Protein AF-A0A6A4RAV0-F1 (afdb_monomer)

Organism: Lupinus albus (NCBI:txid3870)

Sequence (85 aa):
MSSKERPTLGGTRIKTRKRNIAAPLDPAAFSDAVVQIYLDNAGDLELIAKSIESSDLNFSRYGDTFFEASFLHQQKNFSLLIFYF

Secondary structure (DSSP, 8-state):
----------S----------PPPP-HHHHHHHHHHHHHHTTT-HHHHHHHHHTS---HHHHHHHHHHHHHHHHHHHHHHHHTT-

Solvent-accessible surface area (backbone atoms only — not comparable to full-atom values): 5517 Å² total; per-residue (Å²): 138,83,83,81,77,71,88,69,85,77,79,72,82,77,82,76,71,83,74,85,70,72,77,79,88,59,62,63,64,51,47,52,53,53,52,48,46,42,59,78,39,74,67,41,63,70,58,31,52,54,49,57,74,73,43,92,70,63,54,90,84,38,45,68,53,51,51,51,51,54,51,57,61,52,45,59,60,50,51,57,55,59,74,72,104

Foldseek 3Di:
DDDPDDPDPPDDPPPDDDPPPPDDDDLVVLLVVLVVLCVVCVNPPVSSVVVVVVDPRDCVVNVVSVVVSVVVVVVVVVVVVVVVD

Structure (mmCIF, N/CA/C/O backbone):
data_AF-A0A6A4RAV0-F1
#
_entry.id   AF-A0A6A4RAV0-F1
#
loop_
_atom_site.group_PDB
_atom_site.id
_atom_site.type_symbol
_atom_site.label_atom_id
_atom_site.label_alt_id
_atom_site.label_comp_id
_atom_site.label_asym_id
_atom_site.label_entity_id
_atom_site.label_seq_id
_atom_site.pdbx_PDB_ins_code
_atom_site.Cartn_x
_atom_site.Cartn_y
_atom_site.Cartn_z
_atom_site.occupancy
_atom_site.B_iso_or_equiv
_atom_site.auth_seq_id
_atom_site.auth_comp_id
_atom_site.auth_asym_id
_atom_site.auth_atom_id
_atom_site.pdbx_PDB_model_num
ATOM 1 N N . MET A 1 1 ? 36.606 -16.139 -60.287 1.00 39.50 1 MET A N 1
ATOM 2 C CA . MET A 1 1 ? 35.713 -16.526 -59.173 1.00 39.50 1 MET A CA 1
ATOM 3 C C . MET A 1 1 ? 36.272 -15.909 -57.895 1.00 39.50 1 MET A C 1
ATOM 5 O O . MET A 1 1 ? 37.188 -16.474 -57.320 1.00 39.50 1 MET A O 1
ATOM 9 N N . SER A 1 2 ? 35.830 -14.700 -57.527 1.00 50.34 2 SER A N 1
ATOM 10 C CA . SER A 1 2 ? 36.287 -14.013 -56.307 1.00 50.34 2 SER A CA 1
ATOM 11 C C . SER A 1 2 ? 35.318 -14.343 -55.173 1.00 50.34 2 SER A C 1
ATOM 13 O O . SER A 1 2 ? 34.150 -13.955 -55.225 1.00 50.34 2 SER A O 1
ATOM 15 N N . SER A 1 3 ? 35.774 -15.144 -54.210 1.00 51.66 3 SER A N 1
ATOM 16 C CA . SER A 1 3 ? 34.991 -15.534 -53.038 1.00 51.66 3 SER A CA 1
ATOM 17 C C . SER A 1 3 ? 34.799 -14.314 -52.135 1.00 51.66 3 SER A C 1
ATOM 19 O O . SER A 1 3 ? 35.743 -13.844 -51.505 1.00 51.66 3 SER A O 1
ATOM 21 N N . LYS A 1 4 ? 33.573 -13.782 -52.084 1.00 58.59 4 LYS A N 1
ATOM 22 C CA . LYS A 1 4 ? 33.143 -12.852 -51.032 1.00 58.59 4 LYS A CA 1
ATOM 23 C C . LYS A 1 4 ? 33.034 -13.642 -49.728 1.00 58.59 4 LYS A C 1
ATOM 25 O O . LYS A 1 4 ? 31.990 -14.229 -49.443 1.00 58.59 4 LYS A O 1
ATOM 30 N N . GLU A 1 5 ? 34.110 -13.662 -48.951 1.00 59.09 5 GLU A N 1
ATOM 31 C CA . GLU A 1 5 ? 34.073 -14.135 -47.571 1.00 59.09 5 GLU A CA 1
ATOM 32 C C . GLU A 1 5 ? 33.123 -13.241 -46.767 1.00 59.09 5 GLU A C 1
ATOM 34 O O . GLU A 1 5 ? 33.295 -12.025 -46.664 1.00 59.09 5 GLU A O 1
ATOM 39 N N . ARG A 1 6 ? 32.054 -13.848 -46.246 1.00 64.12 6 ARG A N 1
ATOM 40 C CA . ARG A 1 6 ? 31.159 -13.186 -45.294 1.00 64.12 6 ARG A CA 1
ATOM 41 C C . ARG A 1 6 ? 31.982 -12.920 -44.033 1.00 64.12 6 ARG A C 1
ATOM 43 O O . ARG A 1 6 ? 32.656 -13.851 -43.598 1.00 64.12 6 ARG A O 1
ATOM 50 N N . PRO A 1 7 ? 31.920 -11.730 -43.413 1.00 55.31 7 PRO A N 1
ATOM 51 C CA . PRO A 1 7 ? 32.584 -11.519 -42.136 1.00 55.31 7 PRO A CA 1
ATOM 52 C C . PRO A 1 7 ? 31.947 -12.464 -41.113 1.00 55.31 7 PRO A C 1
ATOM 54 O O . PRO A 1 7 ? 30.827 -12.256 -40.646 1.00 55.31 7 PRO A O 1
ATOM 57 N N . THR A 1 8 ? 32.627 -13.566 -40.819 1.00 61.41 8 THR A N 1
ATOM 58 C CA . THR A 1 8 ? 32.189 -14.532 -39.824 1.00 61.41 8 THR A CA 1
ATOM 59 C C . THR A 1 8 ? 32.458 -13.946 -38.449 1.00 61.41 8 THR A C 1
ATOM 61 O O . THR A 1 8 ? 33.607 -13.766 -38.055 1.00 61.41 8 THR A O 1
ATOM 64 N N . LEU A 1 9 ? 31.389 -13.726 -37.680 1.00 59.38 9 LEU A N 1
ATOM 65 C CA . LEU A 1 9 ? 31.385 -13.451 -36.232 1.00 59.38 9 LEU A CA 1
ATOM 66 C C . LEU A 1 9 ? 31.975 -14.608 -35.386 1.00 59.38 9 LEU A C 1
ATOM 68 O O . LEU A 1 9 ? 31.716 -14.716 -34.190 1.00 59.38 9 LEU A O 1
ATOM 72 N N . GLY A 1 10 ? 32.744 -15.509 -35.995 1.00 60.47 10 GLY A N 1
ATOM 73 C CA . GLY A 1 10 ? 33.372 -16.649 -35.348 1.00 60.47 10 GLY A CA 1
ATOM 74 C C . GLY A 1 10 ? 34.793 -16.298 -34.941 1.00 60.47 10 GLY A C 1
ATOM 75 O O . GLY A 1 10 ? 35.717 -16.479 -35.721 1.00 60.47 10 GLY A O 1
ATOM 76 N N . GLY A 1 11 ? 34.981 -15.791 -33.726 1.00 63.81 11 GLY A N 1
ATOM 77 C CA . GLY A 1 11 ? 36.329 -15.673 -33.163 1.00 63.81 11 GLY A CA 1
ATOM 78 C C . GLY A 1 11 ? 36.415 -14.809 -31.917 1.00 63.81 11 GLY A C 1
ATOM 79 O O . GLY A 1 11 ? 37.127 -15.151 -30.975 1.00 63.81 11 GLY A O 1
ATOM 80 N N . THR A 1 12 ? 35.627 -13.739 -31.843 1.00 64.12 12 THR A N 1
ATOM 81 C CA . THR A 1 12 ? 35.613 -12.897 -30.645 1.00 64.12 12 THR A CA 1
ATOM 82 C C . THR A 1 12 ? 34.487 -13.342 -29.730 1.00 64.12 12 THR A C 1
ATOM 84 O O . THR A 1 12 ? 33.318 -13.027 -29.941 1.00 64.12 12 THR A O 1
ATOM 87 N N . ARG A 1 13 ? 34.847 -14.080 -28.679 1.00 63.09 13 ARG A N 1
ATOM 88 C CA . ARG A 1 13 ? 33.961 -14.407 -27.558 1.00 63.09 13 ARG A CA 1
ATOM 89 C C . ARG A 1 13 ? 33.549 -13.099 -26.873 1.00 63.09 13 ARG A C 1
ATOM 91 O O . ARG A 1 13 ? 34.269 -12.600 -26.009 1.00 63.09 13 ARG A O 1
ATOM 98 N N . ILE A 1 14 ? 32.423 -12.513 -27.284 1.00 72.00 14 ILE A N 1
ATOM 99 C CA . ILE A 1 14 ? 31.885 -11.292 -26.674 1.00 72.00 14 ILE A CA 1
ATOM 100 C C . ILE A 1 14 ? 31.568 -11.615 -25.212 1.00 72.00 14 ILE A C 1
ATOM 102 O O . ILE A 1 14 ? 30.633 -12.351 -24.903 1.00 72.00 14 ILE A O 1
ATOM 106 N N . LYS A 1 15 ? 32.385 -11.090 -24.293 1.00 70.62 15 LYS A N 1
ATOM 107 C CA . LYS A 1 15 ? 32.143 -11.187 -22.853 1.00 70.62 15 LYS A CA 1
ATOM 108 C C . LYS A 1 15 ? 30.981 -10.264 -22.497 1.00 70.62 15 LYS A C 1
ATOM 110 O O . LYS A 1 15 ? 31.185 -9.105 -22.153 1.00 70.62 15 LYS A O 1
ATOM 115 N N . THR A 1 16 ? 29.757 -10.765 -22.553 1.00 69.38 16 THR A N 1
ATOM 116 C CA . THR A 1 16 ? 28.622 -10.072 -21.941 1.00 69.38 16 THR A CA 1
ATOM 117 C C . THR A 1 16 ? 28.700 -10.264 -20.429 1.00 69.38 16 THR A C 1
ATOM 119 O O . THR A 1 16 ? 28.532 -11.377 -19.930 1.00 69.38 16 THR A O 1
ATOM 122 N N . ARG A 1 17 ? 28.979 -9.193 -19.678 1.00 74.38 17 ARG A N 1
ATOM 123 C CA . ARG A 1 17 ? 28.781 -9.210 -18.223 1.00 74.38 17 ARG A CA 1
ATOM 124 C C . ARG A 1 17 ? 27.287 -9.310 -17.928 1.00 74.38 17 ARG A C 1
ATOM 126 O O . ARG A 1 17 ? 26.480 -8.668 -18.601 1.00 74.38 17 ARG A O 1
ATOM 133 N N . LYS A 1 18 ? 26.933 -10.075 -16.890 1.00 75.19 18 LYS A N 1
ATOM 134 C CA . LYS A 1 18 ? 25.596 -10.023 -16.294 1.00 75.19 18 LYS A CA 1
ATOM 135 C C . LYS A 1 18 ? 25.357 -8.571 -15.887 1.00 75.19 18 LYS A C 1
ATOM 137 O O . LYS A 1 18 ? 26.086 -8.041 -15.052 1.00 75.19 18 LYS A O 1
ATOM 142 N N . ARG A 1 19 ? 24.412 -7.899 -16.546 1.00 77.69 19 ARG A N 1
ATOM 143 C CA . ARG A 1 19 ? 23.980 -6.579 -16.092 1.00 77.69 19 ARG A CA 1
ATOM 144 C C . ARG A 1 19 ? 23.367 -6.798 -14.713 1.00 77.69 19 ARG A C 1
ATOM 146 O O . ARG A 1 19 ? 22.545 -7.702 -14.564 1.00 77.69 19 ARG A O 1
ATOM 153 N N . ASN A 1 20 ? 23.782 -6.015 -13.723 1.00 69.44 20 ASN A N 1
ATOM 154 C CA . ASN A 1 20 ? 23.011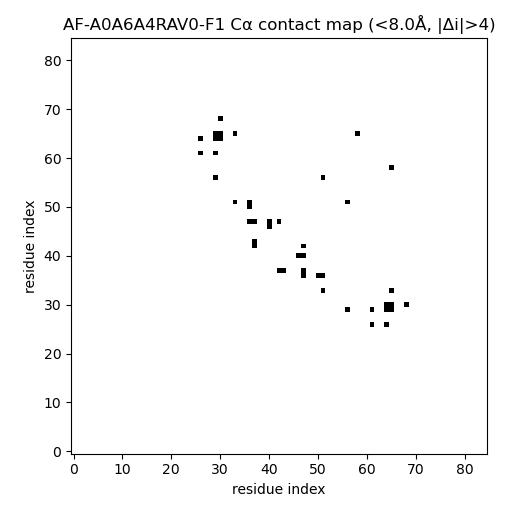 -5.892 -12.494 1.00 69.44 20 ASN A CA 1
ATOM 155 C C . ASN A 1 20 ? 21.714 -5.195 -12.889 1.00 69.44 20 ASN A C 1
ATOM 157 O O . ASN A 1 20 ? 21.663 -3.976 -13.009 1.00 69.44 20 ASN A O 1
ATOM 161 N N . ILE A 1 21 ? 20.704 -5.990 -13.220 1.00 67.62 21 ILE A N 1
ATOM 162 C CA . ILE A 1 21 ? 19.357 -5.480 -13.389 1.00 67.62 21 ILE A CA 1
ATOM 163 C C . ILE A 1 21 ? 18.894 -5.239 -11.960 1.00 67.62 21 ILE A C 1
ATOM 165 O O . ILE A 1 21 ? 18.798 -6.192 -11.184 1.00 67.62 21 ILE A O 1
ATOM 169 N N . ALA A 1 22 ? 18.717 -3.973 -11.581 1.00 68.00 22 ALA A N 1
ATOM 170 C CA . ALA A 1 22 ? 18.023 -3.657 -10.342 1.00 68.00 22 ALA A CA 1
ATOM 171 C C . ALA A 1 22 ? 16.708 -4.446 -10.342 1.00 68.00 22 ALA A C 1
ATOM 173 O O . ALA A 1 22 ? 16.070 -4.551 -11.394 1.00 68.00 22 ALA A O 1
ATOM 174 N N . ALA A 1 23 ? 16.350 -5.046 -9.201 1.00 69.00 23 ALA A N 1
ATOM 175 C CA . ALA A 1 23 ? 15.106 -5.801 -9.085 1.00 69.00 23 ALA A CA 1
ATOM 176 C C . ALA A 1 23 ? 13.960 -4.969 -9.693 1.00 69.00 23 ALA A C 1
ATOM 178 O O . ALA A 1 23 ? 13.922 -3.761 -9.405 1.00 69.00 23 ALA A O 1
ATOM 179 N N . PRO A 1 24 ? 13.101 -5.561 -10.547 1.00 75.44 24 PRO A N 1
ATOM 180 C CA . PRO A 1 24 ? 11.992 -4.847 -11.170 1.00 75.44 24 PRO A CA 1
ATOM 181 C C . PRO A 1 24 ? 11.240 -4.027 -10.122 1.00 75.44 24 PRO A C 1
ATOM 183 O O . PRO A 1 24 ? 11.036 -4.505 -9.006 1.00 75.44 24 PRO A O 1
ATOM 186 N N . LEU A 1 25 ? 10.909 -2.772 -10.442 1.00 77.69 25 LEU A N 1
ATOM 187 C CA . LEU A 1 25 ? 10.034 -2.000 -9.564 1.00 77.69 25 LEU A CA 1
ATOM 188 C C . LEU A 1 25 ? 8.660 -2.668 -9.571 1.00 77.69 25 LEU A C 1
ATOM 190 O O . LEU A 1 25 ? 8.108 -2.903 -10.644 1.00 77.69 25 LEU A O 1
ATOM 194 N N . ASP A 1 26 ? 8.129 -2.926 -8.381 1.00 85.62 26 ASP A N 1
ATOM 195 C CA . ASP A 1 26 ? 6.780 -3.449 -8.189 1.00 85.62 26 ASP A CA 1
ATOM 196 C C . ASP A 1 26 ? 5.991 -2.516 -7.255 1.00 85.62 26 ASP A C 1
ATOM 198 O O . ASP A 1 26 ? 5.860 -2.773 -6.055 1.00 85.62 26 ASP A O 1
ATOM 202 N N . PRO A 1 27 ? 5.534 -1.363 -7.778 1.00 88.38 27 PRO A N 1
ATOM 203 C CA . PRO A 1 27 ? 4.756 -0.405 -7.001 1.00 88.38 27 PRO A CA 1
ATOM 204 C C . PRO A 1 27 ? 3.352 -0.930 -6.666 1.00 88.38 27 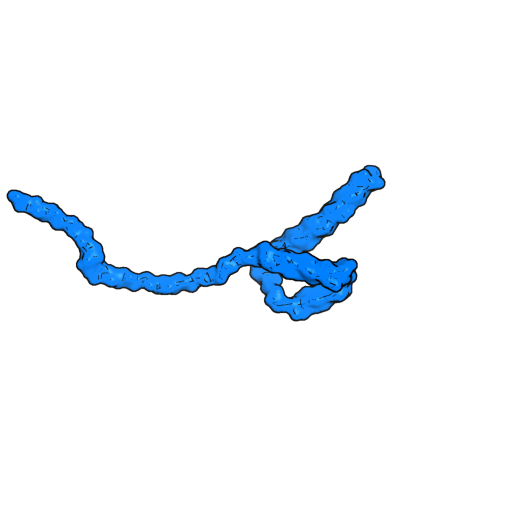PRO A C 1
ATOM 206 O O . PRO A 1 27 ? 2.772 -0.493 -5.675 1.00 88.38 27 PRO A O 1
ATOM 209 N N . ALA A 1 28 ? 2.819 -1.880 -7.444 1.00 88.31 28 ALA A N 1
ATOM 210 C CA . ALA A 1 28 ? 1.517 -2.486 -7.177 1.00 88.31 28 ALA A CA 1
ATOM 211 C C . ALA A 1 28 ? 1.560 -3.298 -5.878 1.00 88.31 28 ALA A C 1
ATOM 213 O O . ALA A 1 28 ? 0.785 -3.022 -4.968 1.00 88.31 28 ALA A O 1
ATOM 214 N N . ALA A 1 29 ? 2.546 -4.190 -5.731 1.00 89.50 29 ALA A N 1
ATOM 215 C CA . ALA A 1 29 ? 2.709 -4.966 -4.503 1.00 89.50 29 ALA A CA 1
ATOM 216 C C . ALA A 1 29 ? 2.946 -4.083 -3.265 1.00 89.50 29 ALA A C 1
ATOM 218 O O . ALA A 1 29 ? 2.455 -4.390 -2.180 1.00 89.50 29 ALA A O 1
ATOM 219 N N . PHE A 1 30 ? 3.674 -2.970 -3.416 1.00 90.94 30 PHE A N 1
ATOM 220 C CA . PHE A 1 30 ? 3.836 -1.992 -2.338 1.00 90.94 30 PHE A CA 1
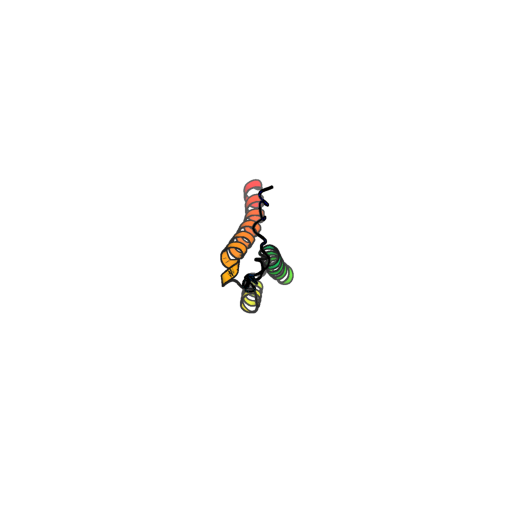ATOM 221 C C . PHE A 1 30 ? 2.497 -1.341 -1.957 1.00 90.94 30 PHE A C 1
ATOM 223 O O . PHE A 1 30 ? 2.161 -1.284 -0.776 1.00 90.94 30 PHE A O 1
ATOM 230 N N . SER A 1 31 ? 1.724 -0.875 -2.944 1.00 89.19 31 SER A N 1
ATOM 231 C CA . SER A 1 31 ? 0.399 -0.285 -2.718 1.00 89.19 31 SER A CA 1
ATOM 232 C C . SER A 1 31 ? -0.542 -1.272 -2.029 1.00 89.19 31 SER A C 1
ATOM 234 O O . SER A 1 31 ? -1.203 -0.906 -1.060 1.00 89.19 31 SER A O 1
ATOM 236 N N . ASP A 1 32 ? -0.573 -2.522 -2.485 1.00 89.62 32 ASP A N 1
ATOM 237 C CA . ASP A 1 32 ? -1.418 -3.569 -1.911 1.00 89.62 32 ASP A CA 1
ATOM 238 C C . ASP A 1 32 ? -1.062 -3.830 -0.442 1.00 89.62 32 ASP A C 1
ATOM 240 O O . ASP A 1 32 ? -1.951 -3.911 0.403 1.00 89.62 32 ASP A O 1
ATOM 244 N N . ALA A 1 33 ? 0.232 -3.875 -0.106 1.00 91.00 33 ALA A N 1
ATOM 245 C CA . ALA A 1 33 ? 0.683 -4.021 1.276 1.00 91.00 33 ALA A CA 1
ATOM 246 C C . ALA A 1 33 ? 0.264 -2.833 2.158 1.00 91.00 33 ALA A C 1
ATOM 248 O O . ALA A 1 33 ? -0.181 -3.030 3.287 1.00 91.00 33 ALA A O 1
ATOM 249 N N . VAL A 1 34 ? 0.358 -1.602 1.645 1.00 88.94 34 VAL A N 1
ATOM 250 C CA . VAL A 1 34 ? -0.101 -0.404 2.363 1.00 88.94 34 VAL A CA 1
ATOM 251 C C . VAL A 1 34 ? -1.610 -0.468 2.598 1.00 88.94 34 VAL A C 1
ATOM 253 O O . VAL A 1 34 ? -2.052 -0.287 3.729 1.00 88.94 34 VAL A O 1
ATOM 256 N N . VAL A 1 35 ? -2.406 -0.779 1.571 1.00 87.56 35 VAL A N 1
ATOM 257 C CA . VAL A 1 35 ? -3.867 -0.929 1.691 1.00 87.56 35 VAL A CA 1
ATOM 258 C C . VAL A 1 35 ? -4.228 -2.006 2.711 1.00 87.56 35 VAL A C 1
ATOM 260 O O . VAL A 1 35 ? -5.116 -1.787 3.532 1.00 87.56 35 VAL A O 1
ATOM 263 N N . GLN A 1 36 ? -3.515 -3.130 2.716 1.00 88.75 36 GLN A N 1
ATOM 264 C CA . GLN A 1 36 ? -3.725 -4.193 3.692 1.00 88.75 36 GLN A CA 1
ATOM 265 C C . GLN A 1 36 ? -3.507 -3.692 5.128 1.00 88.75 36 GLN A C 1
ATOM 267 O O . GLN A 1 36 ? -4.355 -3.930 5.982 1.00 88.75 36 GLN A O 1
ATOM 272 N N . ILE A 1 37 ? -2.453 -2.905 5.381 1.00 89.94 37 ILE A N 1
ATOM 273 C CA . ILE A 1 37 ? -2.211 -2.285 6.696 1.00 89.94 37 ILE A CA 1
ATOM 274 C C . ILE A 1 37 ? -3.379 -1.371 7.102 1.00 89.94 37 ILE A C 1
ATOM 276 O O . ILE A 1 37 ? -3.789 -1.381 8.264 1.00 89.94 37 ILE A O 1
ATOM 280 N N . TYR A 1 38 ? -3.940 -0.596 6.169 1.00 87.25 38 TYR A N 1
ATOM 281 C CA . TYR A 1 38 ? -5.117 0.237 6.444 1.00 87.25 38 TYR A CA 1
ATOM 282 C C . TYR A 1 38 ? -6.351 -0.599 6.814 1.00 87.25 38 TYR A C 1
ATOM 284 O O . TYR A 1 38 ? -7.085 -0.228 7.734 1.00 87.25 38 TYR A O 1
ATOM 292 N N . LEU A 1 39 ? -6.578 -1.714 6.113 1.00 87.25 39 LEU A N 1
ATOM 293 C CA . LEU A 1 39 ? -7.707 -2.616 6.350 1.00 87.25 39 LEU A CA 1
ATOM 294 C C . LEU A 1 39 ? -7.580 -3.360 7.684 1.00 87.25 39 LEU A C 1
ATOM 296 O O . LEU A 1 39 ? -8.542 -3.396 8.449 1.00 87.25 39 LEU A O 1
ATOM 300 N N . ASP A 1 40 ? -6.396 -3.894 7.987 1.00 90.75 40 ASP A N 1
ATOM 301 C CA . ASP A 1 40 ? -6.129 -4.677 9.199 1.00 90.75 40 ASP A CA 1
ATOM 302 C C . ASP A 1 40 ? -6.295 -3.838 10.477 1.00 90.75 40 ASP A C 1
ATOM 304 O O . ASP A 1 40 ? -6.691 -4.349 11.523 1.00 90.75 40 ASP A O 1
ATOM 308 N N . ASN A 1 41 ? -6.045 -2.530 10.380 1.00 88.88 41 ASN A N 1
ATOM 309 C CA . ASN A 1 41 ? -6.187 -1.581 11.482 1.00 88.88 41 ASN A CA 1
ATOM 310 C C . ASN A 1 41 ? -7.521 -0.810 11.455 1.00 88.88 41 ASN A C 1
ATOM 312 O O . ASN A 1 41 ? -7.672 0.171 12.179 1.00 88.88 41 ASN A O 1
ATOM 316 N N . ALA A 1 42 ? -8.485 -1.217 10.618 1.00 86.50 42 ALA A N 1
ATOM 317 C CA . ALA A 1 42 ? -9.820 -0.615 10.507 1.00 86.50 42 ALA A CA 1
ATOM 318 C C . ALA A 1 42 ? -9.829 0.923 10.330 1.00 86.50 42 ALA A C 1
ATOM 320 O O . ALA A 1 42 ? -10.774 1.597 10.740 1.00 86.50 42 ALA A O 1
ATOM 321 N N . GLY A 1 43 ? -8.786 1.490 9.718 1.00 78.31 43 GLY A N 1
ATOM 322 C CA . GLY A 1 43 ? -8.650 2.939 9.551 1.00 78.31 43 GLY A CA 1
ATOM 323 C C . GLY A 1 43 ? -8.206 3.718 10.799 1.00 78.31 43 GLY A C 1
ATOM 324 O O . GLY A 1 43 ? -8.189 4.947 10.740 1.00 78.31 43 GLY A O 1
ATOM 325 N N . ASP A 1 44 ? -7.825 3.056 11.899 1.00 87.06 44 ASP A N 1
ATOM 326 C CA . ASP A 1 44 ? -7.233 3.710 13.074 1.00 87.06 44 ASP A CA 1
ATOM 327 C C . ASP A 1 44 ? -5.831 4.240 12.741 1.00 87.06 44 ASP A C 1
ATOM 329 O O . ASP A 1 44 ? -4.871 3.486 12.565 1.00 87.06 44 ASP A O 1
ATOM 333 N N . LEU A 1 45 ? -5.720 5.566 12.647 1.00 85.25 45 LEU A N 1
ATOM 334 C CA . LEU A 1 45 ? -4.507 6.245 12.204 1.00 85.25 45 LEU A CA 1
ATOM 335 C C . LEU A 1 45 ? -3.311 6.027 13.139 1.00 85.25 45 LEU A C 1
ATOM 337 O O . LEU A 1 45 ? -2.182 5.981 12.650 1.00 85.25 45 LEU A O 1
ATOM 341 N N . GLU A 1 46 ? -3.522 5.871 14.449 1.00 89.31 46 GLU A N 1
ATOM 342 C CA . GLU A 1 46 ? -2.420 5.647 15.393 1.00 89.31 46 GLU A CA 1
ATOM 343 C C . GLU A 1 46 ? -1.840 4.239 15.226 1.00 89.31 46 GLU A C 1
ATOM 345 O O . GLU A 1 46 ? -0.618 4.052 15.181 1.00 89.31 46 GLU A O 1
ATOM 350 N N . LEU A 1 47 ? -2.712 3.243 15.059 1.00 89.56 47 LEU A N 1
ATOM 351 C CA . LEU A 1 47 ? -2.308 1.858 14.820 1.00 89.56 47 LEU A CA 1
ATOM 352 C C . LEU A 1 47 ? -1.695 1.661 13.430 1.00 89.56 47 LEU A C 1
ATOM 354 O O . LEU A 1 47 ? -0.710 0.929 13.289 1.00 89.56 47 LEU A O 1
ATOM 358 N N . ILE A 1 48 ? -2.215 2.353 12.413 1.00 88.31 48 ILE A N 1
ATOM 359 C CA . ILE A 1 48 ? -1.642 2.363 11.063 1.00 88.31 48 ILE A CA 1
ATOM 360 C C . ILE A 1 48 ? -0.238 2.960 11.084 1.00 88.31 48 ILE A C 1
ATOM 362 O O . ILE A 1 48 ? 0.680 2.344 10.548 1.00 88.31 48 ILE A O 1
ATOM 366 N N . ALA A 1 49 ? -0.043 4.116 11.725 1.00 89.00 49 ALA A N 1
ATOM 367 C CA . ALA A 1 49 ? 1.269 4.755 11.814 1.00 89.00 49 ALA A CA 1
ATOM 368 C C . ALA A 1 49 ? 2.302 3.826 12.467 1.00 89.00 49 ALA A C 1
ATOM 370 O O . ALA A 1 49 ? 3.397 3.644 11.934 1.00 89.00 49 ALA A O 1
ATOM 371 N N . LYS A 1 50 ? 1.916 3.158 13.560 1.00 92.88 50 LYS A N 1
ATOM 372 C CA . LYS A 1 50 ? 2.763 2.173 14.240 1.00 92.88 50 LYS A CA 1
ATOM 373 C C . LYS A 1 50 ? 3.072 0.958 13.361 1.00 92.88 50 LYS A C 1
ATOM 375 O O . LYS A 1 50 ? 4.207 0.490 13.338 1.00 92.88 50 LYS A O 1
ATOM 380 N N . SER A 1 51 ? 2.080 0.462 12.623 1.00 90.44 51 SER A N 1
ATOM 381 C CA . SER A 1 51 ? 2.244 -0.676 11.712 1.00 90.44 51 SER A CA 1
ATOM 382 C C . SER A 1 51 ? 3.181 -0.339 10.549 1.00 90.44 51 SER A C 1
ATOM 384 O O . SER A 1 51 ? 4.065 -1.128 10.228 1.00 90.44 51 SER A O 1
ATOM 386 N N . ILE A 1 52 ? 3.040 0.858 9.972 1.00 89.62 52 ILE A N 1
ATOM 387 C CA . ILE A 1 52 ? 3.900 1.396 8.910 1.00 89.62 52 ILE A CA 1
ATOM 388 C C . ILE A 1 52 ? 5.347 1.527 9.394 1.00 89.62 52 ILE A C 1
ATOM 390 O O . ILE A 1 52 ? 6.252 1.050 8.711 1.00 89.62 52 ILE A O 1
ATOM 394 N N . GLU A 1 53 ? 5.570 2.111 10.572 1.00 89.81 53 GLU A N 1
ATOM 395 C CA . GLU A 1 53 ? 6.912 2.266 11.154 1.00 89.81 53 GLU A CA 1
ATOM 396 C C . GLU A 1 53 ? 7.579 0.912 11.442 1.00 89.81 53 GLU A C 1
ATOM 398 O O . GLU A 1 53 ? 8.788 0.766 11.284 1.00 89.81 53 GLU A O 1
ATOM 403 N N . SER A 1 54 ? 6.786 -0.097 11.811 1.00 91.12 54 SER A N 1
ATOM 404 C CA . SER A 1 54 ? 7.269 -1.463 12.039 1.00 91.12 54 SER A CA 1
ATOM 405 C C . SER A 1 54 ? 7.428 -2.311 10.770 1.00 91.12 54 SER A C 1
ATOM 407 O O . SER A 1 54 ? 7.902 -3.442 10.858 1.00 91.12 54 SER A O 1
ATOM 409 N N . SER A 1 55 ? 7.004 -1.810 9.607 1.00 90.38 55 SER A N 1
ATOM 410 C CA . SER A 1 55 ? 7.006 -2.575 8.358 1.00 90.38 55 SER A CA 1
ATOM 411 C C . SER A 1 55 ? 8.351 -2.502 7.630 1.00 90.38 55 SER A C 1
ATOM 413 O O . SER A 1 55 ? 8.992 -1.456 7.582 1.00 90.38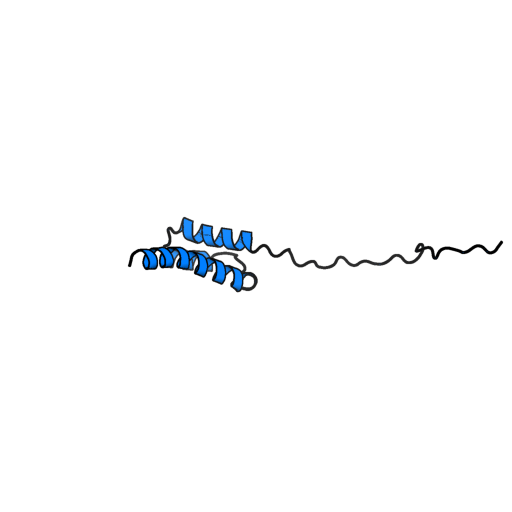 55 SER A O 1
ATOM 415 N N . ASP A 1 56 ? 8.733 -3.589 6.954 1.00 90.19 56 ASP A N 1
ATOM 416 C CA . ASP A 1 56 ? 9.934 -3.640 6.100 1.00 90.19 56 ASP A CA 1
ATOM 417 C C . ASP A 1 56 ? 9.713 -3.004 4.707 1.00 90.19 56 ASP A C 1
ATOM 419 O O . ASP A 1 56 ? 10.450 -3.258 3.745 1.00 90.19 56 ASP A O 1
ATOM 423 N N . LEU A 1 57 ? 8.663 -2.191 4.557 1.00 90.06 57 LEU A N 1
ATOM 424 C CA . LEU A 1 57 ? 8.316 -1.546 3.298 1.00 90.06 57 LEU A CA 1
ATOM 425 C C . LEU A 1 57 ? 9.362 -0.488 2.919 1.00 90.06 57 LEU A C 1
ATOM 427 O O . LEU A 1 57 ? 9.812 0.325 3.724 1.00 90.06 57 LEU A O 1
ATOM 431 N N . ASN A 1 58 ? 9.750 -0.466 1.643 1.00 88.81 58 ASN A N 1
ATOM 432 C CA . ASN A 1 58 ? 10.790 0.445 1.168 1.00 88.81 58 ASN A CA 1
ATOM 433 C C . ASN A 1 58 ? 10.216 1.815 0.772 1.00 88.81 58 ASN A C 1
ATOM 435 O O . ASN A 1 58 ? 10.068 2.127 -0.413 1.00 88.81 58 ASN A O 1
ATOM 439 N N . PHE A 1 59 ? 9.938 2.652 1.771 1.00 87.94 59 PHE A N 1
ATOM 440 C CA . PHE A 1 59 ? 9.418 4.011 1.573 1.00 87.94 59 PHE A CA 1
ATOM 4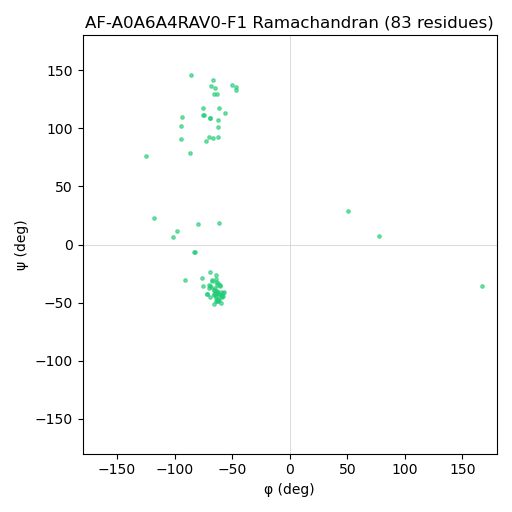41 C C . PHE A 1 59 ? 10.389 4.938 0.831 1.00 87.94 59 PHE A C 1
ATOM 443 O O . PHE A 1 59 ? 9.950 5.845 0.133 1.00 87.94 59 PHE A O 1
ATOM 450 N N . SER A 1 60 ? 11.704 4.695 0.903 1.00 88.75 60 SER A N 1
ATOM 451 C CA . SER A 1 60 ? 12.680 5.483 0.136 1.00 88.75 60 SER A CA 1
ATOM 452 C C . SER A 1 60 ? 12.560 5.247 -1.369 1.00 88.75 60 SER A C 1
ATOM 454 O O . SER A 1 60 ? 12.851 6.148 -2.151 1.00 88.75 60 SER A O 1
ATOM 456 N N . ARG A 1 61 ? 12.163 4.038 -1.779 1.00 87.50 61 ARG A N 1
ATOM 457 C CA . ARG A 1 61 ? 12.010 3.659 -3.188 1.00 87.50 61 ARG A CA 1
ATOM 458 C C . ARG A 1 61 ? 10.604 3.914 -3.725 1.00 87.50 61 ARG A C 1
ATOM 460 O O . ARG A 1 61 ? 10.465 4.169 -4.915 1.00 87.50 61 ARG A O 1
ATOM 467 N N . TYR A 1 62 ? 9.595 3.823 -2.862 1.00 90.31 62 TYR A N 1
ATOM 468 C CA . TYR A 1 62 ? 8.179 3.889 -3.231 1.00 90.31 62 TYR A CA 1
ATOM 469 C C . TYR A 1 62 ? 7.444 5.078 -2.596 1.00 90.31 62 TYR A C 1
ATOM 471 O O . TYR A 1 62 ? 6.225 5.044 -2.471 1.00 90.31 62 TYR A O 1
ATOM 479 N N . GLY A 1 63 ? 8.158 6.136 -2.199 1.00 86.19 63 GLY A N 1
ATOM 480 C CA . GLY A 1 63 ? 7.562 7.323 -1.573 1.00 86.19 63 GLY A CA 1
ATOM 481 C C . GLY A 1 63 ? 6.487 7.988 -2.438 1.00 86.19 63 GLY A C 1
ATOM 482 O O . GLY A 1 63 ? 5.418 8.320 -1.929 1.00 86.19 63 GLY A O 1
ATOM 483 N N . ASP A 1 64 ? 6.719 8.086 -3.751 1.00 86.38 64 ASP A N 1
ATOM 484 C CA . ASP A 1 64 ? 5.723 8.609 -4.695 1.00 86.38 64 ASP A CA 1
ATOM 485 C C . ASP A 1 64 ? 4.479 7.708 -4.759 1.00 86.38 64 ASP A C 1
ATOM 487 O O . ASP A 1 64 ? 3.352 8.190 -4.677 1.00 86.38 64 ASP A O 1
ATOM 491 N N . THR A 1 65 ? 4.676 6.385 -4.814 1.00 86.81 65 THR A N 1
ATOM 492 C CA . THR A 1 65 ? 3.588 5.391 -4.808 1.00 86.81 65 THR A CA 1
ATOM 493 C C . THR A 1 65 ? 2.787 5.435 -3.506 1.00 86.81 65 THR A C 1
ATOM 495 O O . THR A 1 65 ? 1.563 5.345 -3.527 1.00 86.81 65 THR A O 1
ATOM 498 N N . PHE A 1 66 ? 3.463 5.604 -2.367 1.00 86.31 66 PHE A N 1
ATOM 499 C CA . PHE A 1 66 ? 2.826 5.761 -1.063 1.00 86.31 66 PHE A CA 1
ATOM 500 C C . PHE A 1 66 ? 1.951 7.012 -1.008 1.00 86.31 66 PHE A C 1
ATOM 502 O O . PHE A 1 66 ? 0.807 6.951 -0.551 1.00 86.31 66 PHE A O 1
ATOM 509 N N . PHE A 1 67 ? 2.478 8.141 -1.485 1.00 84.50 67 PHE A N 1
ATOM 510 C CA . PHE A 1 67 ? 1.749 9.401 -1.511 1.00 84.50 67 PHE A CA 1
ATOM 511 C C . PHE A 1 67 ? 0.521 9.318 -2.425 1.00 84.50 67 PHE A C 1
ATOM 513 O O . PHE A 1 67 ? -0.576 9.696 -2.012 1.00 84.50 67 PHE A O 1
ATOM 520 N N . GLU A 1 68 ? 0.678 8.758 -3.626 1.00 83.44 68 GLU A N 1
ATOM 521 C CA . GLU A 1 68 ? -0.416 8.551 -4.578 1.00 83.44 68 GLU A CA 1
ATOM 522 C C . GLU A 1 68 ? -1.512 7.649 -3.994 1.00 83.44 68 GLU A C 1
ATOM 524 O O . GLU A 1 68 ? -2.682 8.037 -3.969 1.00 83.44 68 GLU A O 1
ATOM 529 N N . ALA A 1 69 ? -1.145 6.485 -3.448 1.00 78.31 69 ALA A N 1
ATOM 530 C CA . ALA A 1 69 ? -2.094 5.562 -2.834 1.00 78.31 69 ALA A CA 1
ATOM 531 C C . ALA A 1 69 ? -2.847 6.215 -1.664 1.00 78.31 69 ALA A C 1
ATOM 533 O O . ALA A 1 69 ? -4.071 6.102 -1.583 1.00 78.31 69 ALA A O 1
ATOM 534 N N . SER A 1 70 ? -2.148 6.942 -0.790 1.00 75.56 70 SER A N 1
ATOM 535 C CA . SER A 1 70 ? -2.753 7.601 0.373 1.00 75.56 70 SER A CA 1
ATOM 536 C C . SER A 1 70 ? -3.717 8.719 -0.037 1.00 75.56 70 SER A C 1
ATOM 538 O O . SER A 1 70 ? -4.825 8.816 0.493 1.00 75.56 70 SER A O 1
ATOM 540 N N . PHE A 1 71 ? -3.332 9.546 -1.012 1.00 72.38 71 PHE A N 1
ATOM 541 C CA . PHE A 1 71 ? -4.139 10.679 -1.461 1.00 72.38 71 PHE A CA 1
ATOM 542 C C . PHE A 1 71 ? -5.379 10.234 -2.251 1.00 72.38 71 PHE A C 1
ATOM 544 O O . PHE A 1 71 ? -6.479 10.728 -1.998 1.00 72.38 71 PHE A O 1
ATOM 551 N N . LEU A 1 72 ? -5.243 9.252 -3.149 1.00 68.56 72 LEU A N 1
ATOM 552 C CA . LEU A 1 72 ? -6.370 8.710 -3.917 1.00 68.56 72 LEU A CA 1
ATOM 553 C C . LEU A 1 72 ? -7.400 8.000 -3.028 1.00 68.56 72 LEU A C 1
ATOM 555 O O . LEU A 1 72 ? -8.605 8.125 -3.265 1.00 68.56 72 LEU A O 1
ATOM 559 N N . HIS A 1 73 ? -6.958 7.288 -1.985 1.00 63.31 73 HIS A N 1
ATOM 560 C CA . HIS A 1 73 ? -7.877 6.679 -1.019 1.00 63.31 73 HIS A CA 1
ATOM 561 C C . HIS A 1 73 ? -8.646 7.733 -0.207 1.00 63.31 73 HIS A C 1
ATOM 563 O O . HIS A 1 73 ? -9.849 7.579 0.003 1.00 63.31 73 HIS A O 1
ATOM 569 N N . GLN A 1 74 ? -8.006 8.838 0.186 1.00 57.66 74 GLN A N 1
ATOM 570 C CA . GLN A 1 74 ? -8.673 9.940 0.894 1.00 57.66 74 GLN A CA 1
ATOM 571 C C . GLN A 1 74 ? -9.650 10.714 -0.009 1.00 57.66 74 GLN A C 1
ATOM 573 O O . GLN A 1 74 ? -10.734 11.108 0.430 1.00 57.66 74 GLN A O 1
ATOM 578 N N . GLN A 1 75 ? -9.326 10.886 -1.294 1.00 55.09 75 GLN A N 1
ATOM 579 C CA . GLN A 1 75 ? -10.161 11.650 -2.222 1.00 55.09 75 GLN A CA 1
ATOM 580 C C . GLN A 1 75 ? -11.508 10.973 -2.520 1.00 55.09 75 GLN A C 1
ATOM 582 O O . GLN A 1 75 ? -12.503 11.670 -2.715 1.00 55.09 75 GLN A O 1
ATOM 587 N N . LYS A 1 76 ? -11.594 9.634 -2.498 1.00 53.97 76 LYS A N 1
ATOM 588 C CA . LYS A 1 76 ? -12.880 8.925 -2.668 1.00 53.97 76 LYS A CA 1
ATOM 589 C C . LYS A 1 76 ? -13.875 9.232 -1.544 1.00 53.97 7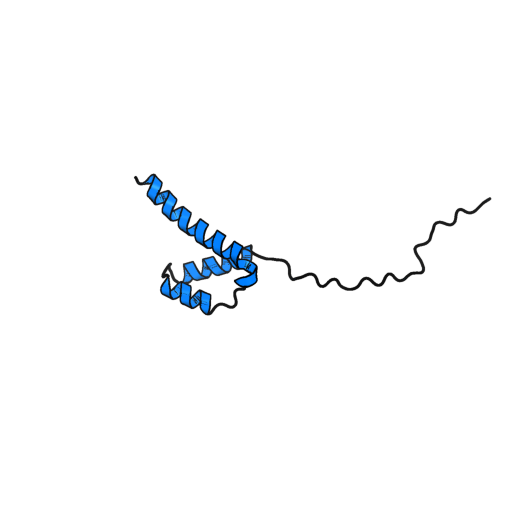6 LYS A C 1
ATOM 591 O O . LYS A 1 76 ? -15.064 9.380 -1.819 1.00 53.97 76 LYS A O 1
ATOM 596 N N . ASN A 1 77 ? -13.392 9.416 -0.317 1.00 50.97 77 ASN A N 1
ATOM 597 C CA . ASN A 1 77 ? -14.225 9.839 0.811 1.00 50.97 77 ASN A CA 1
ATOM 598 C C . ASN A 1 77 ? -14.582 11.333 0.729 1.00 50.97 77 ASN A C 1
ATOM 600 O O . ASN A 1 77 ? -15.711 11.716 1.028 1.00 50.97 77 ASN A O 1
ATOM 604 N N . PHE A 1 78 ? -13.666 12.174 0.239 1.00 49.06 78 PHE A N 1
ATOM 605 C CA . PHE A 1 78 ? -13.934 13.598 0.007 1.00 49.06 78 PHE A CA 1
ATOM 606 C C . PHE A 1 78 ? -14.924 13.855 -1.133 1.00 49.06 78 PHE A C 1
ATOM 608 O O . PHE A 1 78 ? -15.750 14.757 -1.040 1.00 49.06 78 PHE A O 1
ATOM 615 N N . SER A 1 79 ? -14.885 13.059 -2.202 1.00 51.56 79 SER A N 1
ATOM 616 C CA . SER A 1 79 ? -15.813 13.209 -3.322 1.00 51.56 79 SER A CA 1
ATOM 617 C C . SER A 1 79 ? -17.249 12.891 -2.902 1.00 51.56 79 SER A C 1
ATOM 619 O O . SER A 1 79 ? -18.155 13.620 -3.291 1.00 51.56 79 SER A O 1
ATOM 621 N N . LEU A 1 80 ? -17.456 11.877 -2.054 1.00 51.28 80 LEU A N 1
ATOM 622 C CA . LEU A 1 80 ? -18.761 11.590 -1.446 1.00 51.28 80 LEU A CA 1
ATOM 623 C C . LE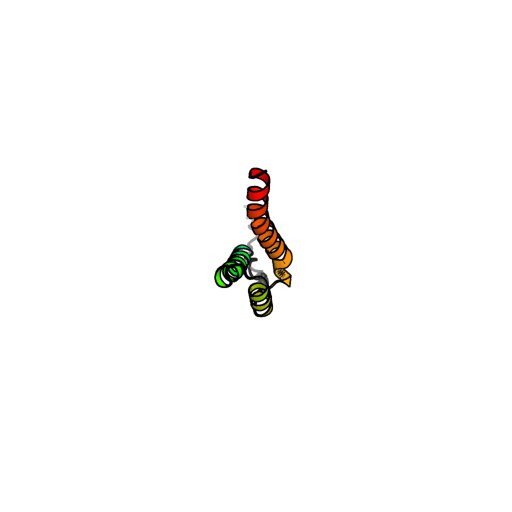U A 1 80 ? -19.279 12.754 -0.588 1.00 51.28 80 L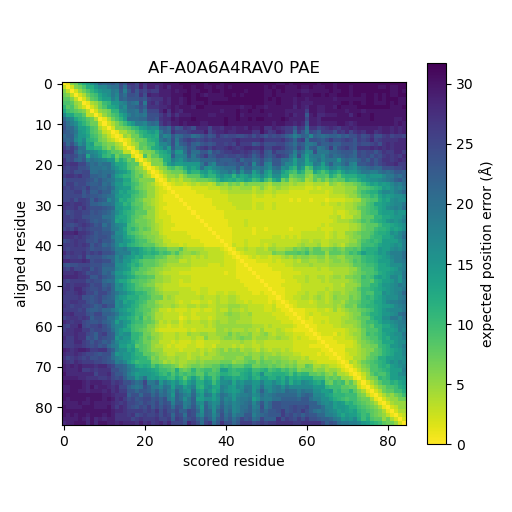EU A C 1
ATOM 625 O O . LEU A 1 80 ? -20.477 13.007 -0.600 1.00 51.28 80 LEU A O 1
ATOM 629 N N . LEU A 1 81 ? -18.396 13.494 0.092 1.00 49.16 81 LEU A N 1
ATOM 630 C CA . LEU A 1 81 ? -18.763 14.674 0.881 1.00 49.16 81 LEU A CA 1
ATOM 631 C C . LEU A 1 81 ? -19.195 15.863 0.001 1.00 49.16 81 LEU A C 1
ATOM 633 O O . LEU A 1 81 ? -20.098 16.603 0.372 1.00 49.16 81 LEU A O 1
ATOM 637 N N . ILE A 1 82 ? -18.578 16.030 -1.174 1.00 54.72 82 ILE A N 1
ATOM 638 C CA . ILE A 1 82 ? -18.887 17.120 -2.120 1.00 54.72 82 ILE A CA 1
ATOM 639 C C . ILE A 1 82 ? -20.189 16.849 -2.891 1.00 54.72 82 ILE A C 1
ATOM 641 O O . ILE A 1 82 ? -20.876 17.790 -3.260 1.00 54.72 82 ILE A O 1
ATOM 645 N N . PHE A 1 83 ? -20.560 15.583 -3.108 1.00 56.22 83 PHE A N 1
ATOM 646 C CA . PHE A 1 83 ? -21.855 15.220 -3.705 1.00 56.22 83 PHE A CA 1
ATOM 647 C C . PHE A 1 83 ? -23.016 15.170 -2.694 1.00 56.22 83 PHE A C 1
ATOM 649 O O . PHE A 1 83 ? -24.160 14.978 -3.103 1.00 56.22 83 PHE A O 1
ATOM 656 N N . TYR A 1 84 ? -22.734 15.322 -1.395 1.00 50.62 84 TYR A N 1
ATOM 657 C CA . TYR A 1 84 ? -23.733 15.370 -0.318 1.00 50.62 84 TYR A CA 1
ATOM 658 C C . TYR A 1 84 ? -24.034 16.794 0.192 1.00 50.62 84 TYR A C 1
ATOM 660 O O . TYR A 1 84 ? -24.791 16.931 1.157 1.00 50.62 84 TYR A O 1
ATOM 668 N N . PHE A 1 85 ? -23.482 17.831 -0.450 1.00 48.56 85 PHE A N 1
ATOM 669 C CA . PHE A 1 85 ? -23.815 19.245 -0.235 1.00 48.56 85 PHE A CA 1
ATOM 670 C C . PHE A 1 85 ? -24.362 19.892 -1.509 1.00 48.56 85 PHE A C 1
ATOM 672 O O . PHE A 1 85 ? -23.825 19.599 -2.600 1.00 48.56 85 PHE A O 1
#

Radius of gyration: 25.9 Å; Cα contacts (8 Å, |Δi|>4): 22; chains: 1; bounding box: 60×36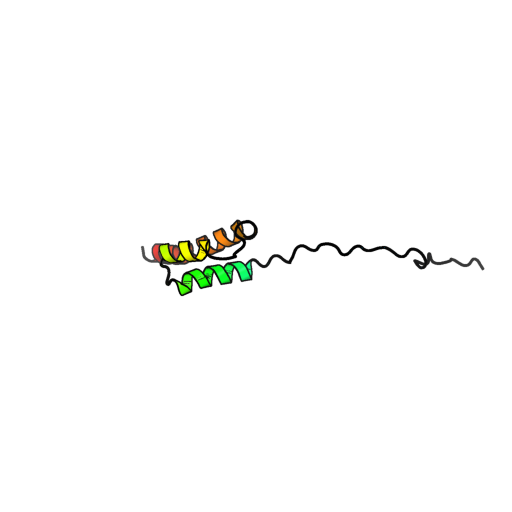×75 Å

InterPro domains:
  IPR051245 eIF5-mimic translation initiation regulator [PTHR14208] (2-71)
  IPR057397 5MP1/2-like, HEAT domain [PF25504] (14-68)

pLDDT: mean 75.31, std 14.95, range [39.5, 92.88]

Mean predicted aligned error: 14.05 Å